Protein AF-A0A2E5B6R1-F1 (afdb_monomer)

Solvent-accessible surface area (backbone atoms only — not comparable to full-atom values): 5577 Å² total; per-residue (Å²): 112,70,73,60,53,53,54,47,26,53,50,31,15,50,51,23,23,49,58,30,39,71,54,28,51,60,42,19,52,53,31,20,52,51,19,58,75,70,47,60,89,86,59,97,64,87,71,59,84,70,69,55,48,50,59,53,51,53,54,51,48,48,54,53,47,51,50,53,23,50,57,34,54,73,42,79,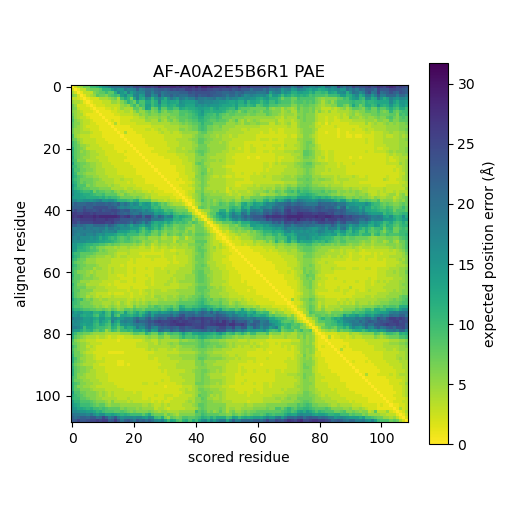89,71,61,27,56,29,22,20,50,14,26,52,54,20,40,53,53,24,50,53,47,27,53,50,33,32,53,51,13,39,71,70,115

Mean predicted aligned error: 7.04 Å

Structure (mmCIF, N/CA/C/O backbone):
data_AF-A0A2E5B6R1-F1
#
_entry.id   AF-A0A2E5B6R1-F1
#
loop_
_atom_site.group_PDB
_atom_site.id
_atom_site.type_symbol
_atom_site.label_atom_id
_atom_site.label_alt_id
_atom_site.label_comp_id
_atom_site.label_asym_id
_atom_site.label_entity_id
_atom_site.label_seq_id
_atom_site.pdbx_PDB_ins_code
_atom_site.Cartn_x
_atom_site.Cartn_y
_atom_site.Cartn_z
_atom_site.occupancy
_atom_site.B_iso_or_equiv
_atom_site.auth_seq_id
_atom_site.auth_comp_id
_atom_site.auth_asym_id
_atom_site.auth_atom_id
_atom_site.pdbx_PDB_model_num
ATOM 1 N N . MET A 1 1 ? -12.349 8.237 32.760 1.00 59.88 1 MET A N 1
ATOM 2 C CA . MET A 1 1 ? -12.607 7.210 31.724 1.00 59.88 1 MET A CA 1
ATOM 3 C C . MET A 1 1 ? -12.529 7.768 30.302 1.00 59.88 1 MET A C 1
ATOM 5 O O . MET A 1 1 ? -11.820 7.180 29.504 1.00 59.88 1 MET A O 1
ATOM 9 N N . ALA A 1 2 ? -13.136 8.920 29.978 1.00 62.72 2 ALA A N 1
ATOM 10 C CA . ALA A 1 2 ? -13.114 9.479 28.611 1.00 62.72 2 ALA A CA 1
ATOM 11 C C . ALA A 1 2 ? -11.704 9.666 27.993 1.00 62.72 2 ALA A C 1
ATOM 13 O O . ALA A 1 2 ? -11.462 9.224 26.875 1.00 62.72 2 ALA A O 1
ATOM 14 N N . LYS A 1 3 ? -10.733 10.207 28.747 1.00 66.38 3 LYS A N 1
ATOM 15 C CA . LYS A 1 3 ? -9.341 10.382 28.274 1.00 66.38 3 LYS A CA 1
ATOM 16 C C . LYS A 1 3 ? -8.598 9.075 27.952 1.00 66.38 3 LYS A C 1
ATOM 18 O O . LYS A 1 3 ? -7.686 9.090 27.131 1.00 66.38 3 LYS A O 1
ATOM 23 N N . SER A 1 4 ? -8.927 7.954 28.607 1.00 72.12 4 SER A N 1
ATOM 24 C CA . SER A 1 4 ? -8.266 6.673 28.302 1.00 72.12 4 SER A CA 1
ATOM 25 C C . SER A 1 4 ? -8.865 6.010 27.065 1.00 72.12 4 SER A C 1
ATOM 27 O O . SER A 1 4 ? -8.135 5.358 26.328 1.00 72.12 4 SER A O 1
ATOM 29 N N . LEU A 1 5 ? -10.162 6.222 26.824 1.00 72.06 5 LEU A N 1
ATOM 30 C CA . LEU A 1 5 ? -10.866 5.791 25.617 1.00 72.06 5 LEU A CA 1
ATOM 31 C C . LEU A 1 5 ? -10.313 6.480 24.362 1.00 72.06 5 LEU A C 1
ATOM 33 O O . LEU A 1 5 ? -9.980 5.817 23.387 1.00 72.06 5 LEU A O 1
ATOM 37 N N . GLU A 1 6 ? -10.158 7.802 24.413 1.00 77.19 6 GLU A N 1
ATOM 38 C CA . GLU A 1 6 ? -9.631 8.603 23.301 1.00 77.19 6 GLU A CA 1
ATOM 39 C C . GLU A 1 6 ? -8.194 8.194 22.939 1.00 77.19 6 GLU A C 1
ATOM 41 O O . GLU A 1 6 ? -7.860 7.984 21.774 1.00 77.19 6 GLU A O 1
ATOM 46 N N . LYS A 1 7 ? -7.345 7.978 23.952 1.00 81.25 7 LYS A N 1
ATOM 47 C CA . LYS A 1 7 ? -5.969 7.509 23.749 1.00 81.25 7 LYS A CA 1
ATOM 48 C C . LYS A 1 7 ? -5.914 6.105 23.128 1.00 81.25 7 LYS A C 1
ATOM 50 O O . LYS A 1 7 ? -4.990 5.818 22.367 1.00 81.25 7 LYS A O 1
ATOM 55 N N . LEU A 1 8 ? -6.876 5.238 23.454 1.00 81.94 8 LEU A N 1
ATOM 56 C CA . LEU A 1 8 ? -6.990 3.898 22.874 1.00 81.94 8 LEU A CA 1
ATOM 57 C C . LEU A 1 8 ? -7.430 3.962 21.405 1.00 81.94 8 LEU A C 1
ATOM 59 O O . LEU A 1 8 ? -6.833 3.285 20.574 1.00 81.94 8 LEU A O 1
ATOM 63 N N . ASP A 1 9 ? -8.400 4.817 21.078 1.00 82.00 9 ASP A N 1
ATOM 64 C CA . ASP A 1 9 ? -8.899 5.002 19.709 1.00 82.00 9 ASP A CA 1
ATOM 65 C C . ASP A 1 9 ? -7.813 5.562 18.776 1.00 82.00 9 ASP A C 1
ATOM 67 O O . ASP A 1 9 ? -7.587 5.029 17.690 1.00 82.00 9 ASP A O 1
ATOM 71 N N . ILE A 1 10 ? -7.041 6.551 19.247 1.00 84.56 10 ILE A N 1
ATOM 72 C CA . ILE A 1 10 ? -5.882 7.090 18.516 1.00 84.56 10 ILE A CA 1
ATOM 73 C C . ILE A 1 10 ? -4.830 6.001 18.287 1.00 84.56 10 ILE A C 1
ATOM 75 O O . ILE A 1 10 ? -4.332 5.845 17.172 1.00 84.56 10 ILE A O 1
ATOM 79 N N . LYS A 1 11 ? -4.490 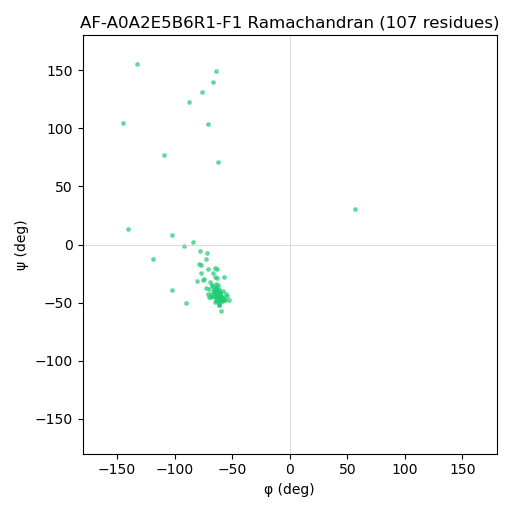5.222 19.324 1.00 87.62 11 LYS A N 1
ATOM 80 C CA . LYS A 1 11 ? -3.525 4.119 19.202 1.00 87.62 11 LYS A CA 1
ATOM 81 C C . LYS A 1 11 ? -4.000 3.074 18.188 1.00 87.62 11 LYS A C 1
ATOM 83 O O . LYS A 1 11 ? -3.210 2.615 17.368 1.00 87.62 11 LYS A O 1
ATOM 88 N N . ASN A 1 12 ? -5.283 2.730 18.220 1.00 87.06 12 ASN A N 1
ATOM 89 C CA . ASN A 1 12 ? -5.891 1.804 17.274 1.00 87.06 12 ASN A CA 1
ATOM 90 C C . ASN A 1 12 ? -5.862 2.362 15.845 1.00 87.06 12 ASN A C 1
ATOM 92 O O . ASN A 1 12 ? -5.515 1.630 14.922 1.00 87.06 12 ASN A O 1
ATOM 96 N N . GLY A 1 13 ? -6.123 3.657 15.659 1.00 88.44 13 GLY A N 1
ATOM 97 C CA . GLY A 1 13 ? -5.961 4.321 14.365 1.00 88.44 13 GLY A CA 1
ATOM 98 C C . GLY A 1 13 ? -4.539 4.241 13.827 1.00 88.44 13 GLY A C 1
ATOM 99 O O . GLY A 1 13 ? -4.342 3.842 12.680 1.00 88.44 13 GLY A O 1
ATOM 100 N N . TRP A 1 14 ? -3.535 4.502 14.664 1.00 91.44 14 TRP A N 1
ATOM 101 C CA . TRP A 1 14 ? -2.135 4.327 14.273 1.00 91.44 14 TRP A CA 1
ATOM 102 C C . TRP A 1 14 ? -1.790 2.882 13.915 1.00 91.44 14 TRP A C 1
ATOM 104 O O . TRP A 1 14 ? -1.060 2.665 12.954 1.00 91.44 14 TRP A O 1
ATOM 114 N N . ASN A 1 15 ? -2.336 1.892 14.626 1.00 91.62 15 ASN A N 1
ATOM 115 C CA . ASN A 1 15 ? -2.124 0.482 14.292 1.00 91.62 15 ASN A CA 1
ATOM 116 C C . ASN A 1 15 ? -2.723 0.121 12.923 1.00 91.62 15 ASN A C 1
ATOM 118 O O . ASN A 1 15 ? -2.075 -0.565 12.134 1.00 91.62 15 ASN A O 1
ATOM 122 N N . GLY A 1 16 ? -3.939 0.595 12.632 1.00 89.81 16 GLY A N 1
ATOM 123 C CA . GLY A 1 16 ? -4.586 0.393 11.334 1.00 89.81 16 GLY A CA 1
ATOM 124 C C . GLY A 1 16 ? -3.802 1.050 10.200 1.00 89.81 16 GLY A C 1
ATOM 125 O O . GLY A 1 16 ? -3.558 0.431 9.171 1.00 89.81 16 GLY A O 1
ATOM 126 N N . PHE A 1 17 ? -3.322 2.271 10.431 1.00 92.94 17 PHE A N 1
ATOM 127 C CA . PHE A 1 17 ? -2.485 3.010 9.487 1.00 92.94 17 PHE A CA 1
ATOM 128 C C . PHE A 1 17 ? -1.111 2.351 9.263 1.00 92.94 17 PHE A C 1
ATOM 130 O O . PHE A 1 17 ? -0.627 2.244 8.137 1.00 92.94 17 PHE A O 1
ATOM 137 N N . ALA A 1 18 ? -0.472 1.863 10.327 1.00 93.62 18 ALA A N 1
ATOM 138 C CA . ALA A 1 18 ? 0.806 1.167 10.225 1.00 93.62 18 ALA A CA 1
ATOM 139 C C . ALA A 1 18 ? 0.674 -0.130 9.413 1.00 93.62 18 ALA A C 1
ATOM 141 O O . ALA A 1 18 ? 1.519 -0.394 8.562 1.00 93.62 18 ALA A O 1
ATOM 142 N N . LEU A 1 19 ? -0.409 -0.892 9.614 1.00 93.88 19 LEU A N 1
ATOM 143 C CA . LEU A 1 19 ? -0.689 -2.111 8.849 1.00 93.88 19 LEU A CA 1
ATOM 144 C C . LEU A 1 19 ? -0.776 -1.850 7.341 1.00 93.88 19 LEU A C 1
ATOM 146 O O . LEU A 1 19 ? -0.296 -2.646 6.541 1.00 93.88 19 LEU A O 1
ATOM 150 N N . THR A 1 20 ? -1.387 -0.744 6.921 1.00 93.94 20 THR A N 1
ATOM 151 C CA . THR A 1 20 ? -1.455 -0.439 5.488 1.00 93.94 20 THR A CA 1
ATOM 152 C C . THR A 1 20 ? -0.090 -0.050 4.937 1.00 93.94 20 THR A C 1
ATOM 154 O O . THR A 1 20 ? 0.274 -0.456 3.834 1.00 93.94 20 THR A O 1
ATOM 157 N N . LEU A 1 21 ? 0.703 0.704 5.705 1.00 93.00 21 LEU A N 1
ATOM 158 C CA . LEU A 1 21 ? 2.034 1.124 5.272 1.00 93.00 21 LEU A CA 1
ATOM 159 C C . LEU A 1 21 ? 3.013 -0.045 5.149 1.00 93.00 21 LEU A C 1
ATOM 161 O O . LEU A 1 21 ? 3.825 -0.043 4.227 1.00 93.00 21 LEU A O 1
ATOM 165 N N . THR A 1 22 ? 2.921 -1.065 6.007 1.00 94.12 22 THR A N 1
ATOM 166 C CA . THR A 1 22 ? 3.771 -2.263 5.882 1.00 94.12 22 THR A CA 1
ATOM 167 C C . THR A 1 22 ? 3.528 -3.028 4.582 1.00 94.12 22 THR A C 1
ATOM 169 O O . THR A 1 22 ? 4.420 -3.744 4.137 1.00 94.12 22 THR A O 1
ATOM 172 N N . ILE A 1 23 ? 2.369 -2.846 3.943 1.00 93.44 23 ILE A N 1
ATOM 173 C CA . ILE A 1 23 ? 2.052 -3.417 2.629 1.00 93.44 23 ILE A CA 1
ATOM 174 C C . ILE A 1 23 ? 2.474 -2.461 1.506 1.00 93.44 23 ILE A C 1
ATOM 176 O O . ILE A 1 23 ? 3.180 -2.855 0.576 1.00 93.44 23 ILE A O 1
ATOM 180 N N . TYR A 1 24 ? 2.075 -1.190 1.590 1.00 93.75 24 TYR A N 1
ATOM 181 C CA . TYR A 1 24 ? 2.278 -0.242 0.494 1.00 93.75 24 TYR A CA 1
ATOM 182 C C . TYR A 1 24 ? 3.717 0.252 0.346 1.00 93.75 24 TYR A C 1
ATOM 184 O O . TYR A 1 24 ? 4.123 0.526 -0.780 1.00 93.75 24 TYR A O 1
ATOM 192 N N . ILE A 1 25 ? 4.508 0.353 1.419 1.00 92.56 25 ILE A N 1
ATOM 193 C CA . ILE A 1 25 ? 5.926 0.744 1.322 1.00 92.56 25 ILE A CA 1
ATOM 194 C C . ILE A 1 25 ? 6.720 -0.245 0.450 1.00 92.56 25 ILE A C 1
ATOM 196 O O . ILE A 1 25 ? 7.284 0.194 -0.555 1.00 92.56 25 ILE A O 1
ATOM 200 N N . PRO A 1 26 ? 6.758 -1.560 0.749 1.00 93.31 26 PRO A N 1
ATOM 201 C CA . PRO A 1 26 ? 7.508 -2.501 -0.079 1.00 93.31 26 PRO A CA 1
ATOM 202 C C . PRO A 1 26 ? 6.949 -2.592 -1.502 1.00 93.31 26 PRO A C 1
ATOM 204 O O . PRO A 1 26 ? 7.732 -2.610 -2.449 1.00 93.31 26 PRO A O 1
ATOM 207 N N . LEU A 1 27 ? 5.621 -2.562 -1.682 1.00 92.38 27 LEU A N 1
ATOM 208 C CA . LEU A 1 27 ? 5.020 -2.529 -3.021 1.00 92.38 27 LEU A CA 1
ATOM 209 C C . LEU A 1 27 ? 5.436 -1.288 -3.819 1.00 92.38 27 LEU A C 1
ATOM 211 O O . LEU A 1 27 ? 5.736 -1.407 -5.003 1.00 92.38 27 LEU A O 1
ATOM 215 N N . SER A 1 28 ? 5.495 -0.115 -3.183 1.00 91.44 28 SER A N 1
ATOM 216 C CA . SER A 1 28 ? 5.924 1.131 -3.834 1.00 91.44 28 SER A CA 1
ATOM 217 C C . SER A 1 28 ? 7.391 1.074 -4.254 1.00 91.44 28 SER A C 1
ATOM 219 O O . SER A 1 28 ? 7.718 1.513 -5.351 1.00 91.44 28 SER A O 1
ATOM 221 N N . ILE A 1 29 ? 8.265 0.493 -3.422 1.00 90.50 29 ILE A N 1
ATOM 222 C CA . ILE A 1 29 ? 9.688 0.302 -3.751 1.00 90.50 29 ILE A CA 1
ATOM 223 C C . ILE A 1 29 ? 9.841 -0.651 -4.939 1.00 90.50 29 ILE A C 1
ATOM 225 O O . ILE A 1 29 ? 10.558 -0.335 -5.886 1.00 90.50 29 ILE A O 1
ATOM 229 N N . ILE A 1 30 ? 9.153 -1.798 -4.909 1.00 89.88 30 ILE A N 1
ATOM 230 C CA . ILE A 1 30 ? 9.184 -2.772 -6.008 1.00 89.88 30 ILE A CA 1
ATOM 231 C C . ILE A 1 30 ? 8.665 -2.129 -7.293 1.00 89.88 30 ILE A C 1
ATOM 233 O O . ILE A 1 30 ? 9.286 -2.292 -8.340 1.00 89.88 30 ILE A O 1
ATOM 237 N N . SER A 1 31 ? 7.562 -1.379 -7.212 1.00 87.19 31 SER A N 1
ATOM 238 C CA . SER A 1 31 ? 7.003 -0.678 -8.365 1.00 87.19 31 SER A CA 1
ATOM 239 C C . SER A 1 31 ? 7.993 0.336 -8.919 1.00 87.19 31 SER A C 1
ATOM 241 O O . SER A 1 31 ? 8.348 0.249 -10.083 1.00 87.19 31 SER A O 1
ATOM 243 N N . PHE A 1 32 ? 8.540 1.219 -8.079 1.00 87.31 32 PHE A N 1
ATOM 244 C CA . PHE A 1 32 ? 9.547 2.194 -8.495 1.00 87.31 32 PHE A CA 1
ATOM 245 C C . PHE A 1 32 ? 10.731 1.543 -9.216 1.00 87.31 32 PHE A C 1
ATOM 247 O O . PHE A 1 32 ? 11.110 2.001 -10.288 1.00 87.31 32 PHE A O 1
ATOM 254 N N . LEU A 1 33 ? 11.295 0.467 -8.658 1.00 86.50 33 LEU A N 1
ATOM 255 C CA . LEU A 1 33 ? 12.418 -0.236 -9.280 1.00 86.50 33 LEU A CA 1
ATOM 256 C C . LEU A 1 33 ? 12.017 -0.863 -10.616 1.00 86.50 33 LEU A C 1
ATOM 258 O O . LEU A 1 33 ? 12.737 -0.713 -11.600 1.00 86.50 33 LEU A O 1
ATOM 262 N N . ASN A 1 34 ? 10.856 -1.517 -10.663 1.00 85.69 34 ASN A N 1
ATOM 263 C CA . ASN A 1 34 ? 10.339 -2.129 -11.878 1.00 85.69 34 ASN A CA 1
ATOM 264 C C . ASN A 1 34 ? 10.103 -1.088 -12.984 1.00 85.69 34 ASN A C 1
ATOM 266 O O . ASN A 1 34 ? 10.462 -1.332 -14.132 1.00 85.69 34 ASN A O 1
ATOM 270 N N . GLU A 1 35 ? 9.572 0.081 -12.626 1.00 83.75 35 GLU A N 1
ATOM 271 C CA . GLU A 1 35 ? 9.357 1.192 -13.550 1.00 83.75 35 GLU A CA 1
ATOM 272 C C . GLU A 1 35 ? 10.657 1.885 -13.959 1.00 83.75 35 GLU A C 1
ATOM 274 O O . GLU A 1 35 ? 10.820 2.224 -15.119 1.00 83.75 35 GLU A O 1
ATOM 279 N N . SER A 1 36 ? 11.625 2.028 -13.055 1.00 80.75 36 SER A N 1
ATOM 280 C CA . SER A 1 36 ? 12.914 2.654 -13.382 1.00 80.75 36 SER A CA 1
ATOM 281 C C . SER A 1 36 ? 13.816 1.802 -14.281 1.00 80.75 36 SER A C 1
ATOM 283 O O . SER A 1 36 ? 14.753 2.328 -14.871 1.00 80.75 36 SER A O 1
ATOM 285 N N . VAL A 1 37 ? 13.588 0.485 -14.330 1.00 79.06 37 VAL A N 1
ATOM 286 C CA . VAL A 1 37 ? 14.400 -0.458 -15.118 1.00 79.06 37 VAL A CA 1
ATOM 287 C C . VAL A 1 37 ? 13.696 -0.859 -16.411 1.00 79.06 37 VAL A C 1
ATOM 289 O O . VAL A 1 37 ? 14.357 -1.013 -17.432 1.00 79.06 37 VAL A O 1
ATOM 292 N N . ASN A 1 38 ? 12.377 -1.066 -16.360 1.00 75.25 38 ASN A N 1
ATOM 293 C CA . ASN A 1 38 ? 11.598 -1.605 -17.478 1.00 75.25 38 ASN A CA 1
ATOM 294 C C . ASN A 1 38 ? 10.512 -0.646 -17.982 1.00 75.25 38 ASN A C 1
ATOM 296 O O . ASN A 1 38 ? 9.884 -0.944 -18.995 1.00 75.25 38 ASN A O 1
ATOM 300 N N . GLY A 1 39 ? 10.207 0.422 -17.240 1.00 66.56 39 GLY A N 1
ATOM 301 C CA . GLY A 1 39 ? 9.155 1.370 -17.587 1.00 66.56 39 GLY A CA 1
ATOM 302 C C . GLY A 1 39 ? 9.523 2.124 -18.852 1.00 66.56 39 GLY A C 1
ATOM 303 O O . GLY A 1 39 ? 10.680 2.448 -19.040 1.00 66.56 39 GLY A O 1
ATOM 304 N N . CYS A 1 40 ? 8.544 2.343 -19.722 1.00 70.38 40 CYS A N 1
ATOM 305 C CA . CYS A 1 40 ? 8.754 2.926 -21.037 1.00 70.38 40 CYS A CA 1
ATOM 306 C C . CYS A 1 40 ? 7.541 3.797 -21.377 1.00 70.38 40 CYS A C 1
ATOM 308 O O . CYS A 1 40 ? 6.446 3.294 -21.645 1.00 70.38 40 CYS A O 1
ATOM 310 N N . PHE A 1 41 ? 7.706 5.121 -21.293 1.00 62.16 41 PHE A N 1
ATOM 311 C CA . PHE A 1 41 ? 6.575 6.065 -21.312 1.00 62.16 41 PHE A CA 1
ATOM 312 C C . PHE A 1 41 ? 5.981 6.300 -22.717 1.00 62.16 41 PHE A C 1
ATOM 314 O O . PHE A 1 41 ? 4.822 6.691 -22.837 1.00 62.16 41 PHE A O 1
ATOM 321 N N . MET A 1 42 ? 6.762 6.087 -23.787 1.00 56.69 42 MET A N 1
ATOM 322 C CA . MET A 1 42 ? 6.439 6.568 -25.148 1.00 56.69 42 MET A CA 1
ATOM 323 C C . MET A 1 42 ? 6.772 5.594 -26.296 1.00 56.69 42 MET A C 1
ATOM 325 O O . MET A 1 42 ? 6.774 6.002 -27.458 1.00 56.69 42 MET A O 1
ATOM 329 N N . ARG A 1 43 ? 7.064 4.315 -26.029 1.00 54.12 43 ARG A N 1
ATOM 330 C CA . ARG A 1 43 ? 7.354 3.324 -27.085 1.00 54.12 43 ARG A CA 1
ATOM 331 C C . ARG A 1 43 ? 6.586 2.025 -26.872 1.00 54.12 43 ARG A C 1
ATOM 333 O O . ARG A 1 43 ? 6.229 1.704 -25.742 1.00 54.12 43 ARG A O 1
ATOM 340 N N . ASP A 1 44 ? 6.369 1.294 -27.968 1.00 58.91 44 ASP A N 1
ATOM 341 C CA . ASP A 1 44 ? 5.865 -0.086 -28.004 1.00 58.91 44 ASP A CA 1
ATOM 342 C C . ASP A 1 44 ? 6.849 -1.025 -27.287 1.00 58.91 44 ASP A C 1
ATOM 344 O O . ASP A 1 44 ? 7.607 -1.776 -27.898 1.00 58.91 44 ASP A O 1
ATOM 348 N N . CYS A 1 45 ? 6.911 -0.909 -25.966 1.00 66.75 45 CYS A N 1
ATOM 349 C CA . CYS A 1 45 ? 7.762 -1.719 -25.123 1.00 66.75 45 CYS A CA 1
ATOM 350 C C . CYS A 1 45 ? 7.011 -2.994 -24.744 1.00 66.75 45 CYS A C 1
ATOM 352 O O . CYS A 1 45 ? 5.921 -2.957 -24.166 1.00 66.75 45 CYS A O 1
ATOM 354 N N . GLU A 1 46 ? 7.605 -4.138 -25.077 1.00 70.50 46 GLU A N 1
ATOM 355 C CA . GLU A 1 46 ? 7.138 -5.430 -24.595 1.00 70.50 46 GLU A CA 1
ATOM 356 C C . GLU A 1 46 ? 7.449 -5.541 -23.104 1.00 70.50 46 GLU A C 1
ATOM 358 O O . GLU A 1 46 ? 8.586 -5.762 -22.686 1.00 70.50 46 GLU A O 1
ATOM 363 N N . TYR A 1 47 ? 6.416 -5.373 -22.283 1.00 72.12 47 TYR A N 1
ATOM 364 C CA . TYR A 1 47 ? 6.536 -5.585 -20.853 1.00 72.12 47 TYR A CA 1
ATOM 365 C C . TYR A 1 47 ? 6.555 -7.086 -20.540 1.00 72.12 47 TYR A C 1
ATOM 367 O O . TYR A 1 47 ? 5.663 -7.819 -20.981 1.00 72.12 47 TYR A O 1
ATOM 375 N N . PRO A 1 48 ? 7.510 -7.567 -19.730 1.00 74.88 48 PRO A N 1
ATOM 376 C CA . PRO A 1 48 ? 7.481 -8.943 -19.265 1.00 74.88 48 PRO A CA 1
ATOM 377 C C . PRO A 1 48 ? 6.241 -9.185 -18.393 1.00 74.88 48 PRO A C 1
ATOM 379 O O . PRO A 1 48 ? 5.776 -8.297 -17.683 1.00 74.88 48 PRO A O 1
ATOM 382 N N . SER A 1 49 ? 5.699 -10.402 -18.397 1.00 76.06 49 SER A N 1
ATOM 383 C CA . SER A 1 49 ? 4.418 -1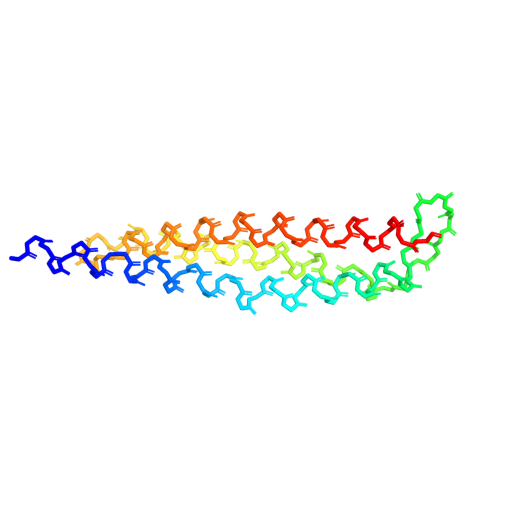0.719 -17.737 1.00 76.06 49 SER A CA 1
ATOM 384 C C . SER A 1 49 ? 4.375 -10.400 -16.232 1.00 76.06 49 SER A C 1
ATOM 386 O O . SER A 1 49 ? 3.314 -10.076 -15.697 1.00 76.06 49 SER A O 1
ATOM 388 N N . TYR A 1 50 ? 5.522 -10.427 -15.543 1.00 76.75 50 TYR A N 1
ATOM 389 C CA . TYR A 1 50 ? 5.636 -10.067 -14.123 1.00 76.75 50 TYR A CA 1
ATOM 390 C C . TYR A 1 50 ? 5.508 -8.560 -13.852 1.00 76.75 50 TYR A C 1
ATOM 392 O O . TYR A 1 50 ? 5.336 -8.155 -12.704 1.00 76.75 50 TYR A O 1
ATOM 400 N N . TYR A 1 51 ? 5.573 -7.720 -14.882 1.00 76.69 51 TYR A N 1
ATOM 401 C CA . TYR A 1 51 ? 5.555 -6.266 -14.755 1.00 76.69 51 TYR A CA 1
ATOM 402 C C . TYR A 1 51 ? 4.223 -5.732 -14.194 1.00 76.69 51 TYR A C 1
ATOM 404 O O . TYR A 1 51 ? 4.191 -4.722 -13.494 1.00 76.69 51 TYR A O 1
ATOM 412 N N . LEU A 1 52 ? 3.118 -6.449 -14.425 1.00 82.12 52 LEU A N 1
ATOM 413 C CA . LEU A 1 52 ? 1.802 -6.120 -13.864 1.00 82.12 52 LEU A CA 1
ATOM 414 C C . LEU A 1 52 ? 1.660 -6.508 -12.384 1.00 82.12 52 LEU A C 1
ATOM 416 O O . LEU A 1 52 ? 0.755 -6.015 -11.707 1.00 82.12 52 LEU A O 1
ATOM 420 N N . LEU A 1 53 ? 2.535 -7.378 -11.869 1.00 87.06 53 LEU A N 1
ATOM 421 C CA . LEU A 1 53 ? 2.385 -7.996 -10.552 1.00 87.06 53 LEU A CA 1
ATOM 422 C C . LEU A 1 53 ? 2.276 -6.969 -9.408 1.00 87.06 53 LEU A C 1
ATOM 424 O O . LEU A 1 53 ? 1.334 -7.086 -8.623 1.00 87.06 53 LEU A O 1
ATOM 428 N N . PRO A 1 54 ? 3.129 -5.925 -9.313 1.00 86.88 54 PRO A N 1
ATOM 429 C CA . PRO A 1 54 ? 3.026 -4.943 -8.232 1.00 86.88 54 PRO A CA 1
ATOM 430 C C . PRO A 1 54 ? 1.700 -4.172 -8.264 1.00 86.88 54 PRO A C 1
ATOM 432 O O . PRO A 1 54 ? 1.130 -3.883 -7.214 1.00 86.88 54 PRO A O 1
ATOM 435 N N . ARG A 1 55 ? 1.169 -3.896 -9.464 1.00 88.31 55 ARG A N 1
ATOM 436 C CA . ARG A 1 55 ? -0.107 -3.185 -9.653 1.00 88.31 55 ARG A CA 1
ATOM 437 C C . ARG A 1 55 ? -1.291 -4.045 -9.226 1.00 88.31 55 ARG A C 1
ATOM 439 O O . ARG A 1 55 ? -2.160 -3.568 -8.500 1.00 88.31 55 ARG A O 1
ATOM 446 N N . VAL A 1 56 ? -1.306 -5.321 -9.623 1.00 90.31 56 VAL A N 1
ATOM 447 C CA . VAL A 1 56 ? -2.354 -6.264 -9.201 1.00 90.31 56 VAL A CA 1
ATOM 448 C C . VAL A 1 56 ? -2.330 -6.445 -7.683 1.00 90.31 56 VAL A C 1
ATOM 450 O O . VAL A 1 56 ? -3.379 -6.382 -7.046 1.00 90.31 56 VAL A O 1
ATOM 453 N N . LEU A 1 57 ? -1.145 -6.596 -7.082 1.00 92.12 57 LEU A N 1
ATOM 454 C CA . LEU A 1 57 ? -1.006 -6.718 -5.629 1.00 92.12 57 LEU A CA 1
ATOM 455 C C . LEU A 1 57 ? -1.444 -5.448 -4.885 1.00 92.12 57 LEU A C 1
ATOM 457 O O . LEU A 1 57 ? -2.094 -5.554 -3.845 1.00 92.12 57 LEU A O 1
ATOM 461 N N . ALA A 1 58 ? -1.156 -4.255 -5.413 1.00 90.50 58 ALA A N 1
ATOM 462 C CA . ALA A 1 58 ? -1.641 -2.995 -4.849 1.00 90.50 58 ALA A CA 1
ATOM 463 C C . ALA A 1 58 ? -3.180 -2.911 -4.859 1.00 90.50 58 ALA A C 1
ATOM 465 O O . ALA A 1 58 ? -3.786 -2.549 -3.854 1.00 90.50 58 ALA A O 1
ATOM 466 N N . VAL A 1 59 ? -3.834 -3.313 -5.954 1.00 92.69 59 VAL A N 1
ATOM 467 C CA . VAL A 1 59 ? -5.306 -3.321 -6.032 1.00 92.69 59 VAL A CA 1
ATOM 468 C C . VAL A 1 59 ? -5.912 -4.384 -5.112 1.00 92.69 59 VAL A C 1
ATOM 470 O O . VAL A 1 59 ? -6.850 -4.093 -4.370 1.00 92.69 59 VAL A O 1
ATOM 473 N N . LEU A 1 60 ? -5.371 -5.606 -5.111 1.00 93.19 60 LEU A N 1
ATOM 474 C CA . LEU A 1 60 ? -5.857 -6.681 -4.242 1.00 93.19 60 LEU A CA 1
ATOM 475 C C . LEU A 1 60 ? -5.694 -6.329 -2.761 1.00 93.19 60 LEU A C 1
ATOM 477 O O . LEU A 1 60 ? -6.621 -6.530 -1.979 1.00 93.19 60 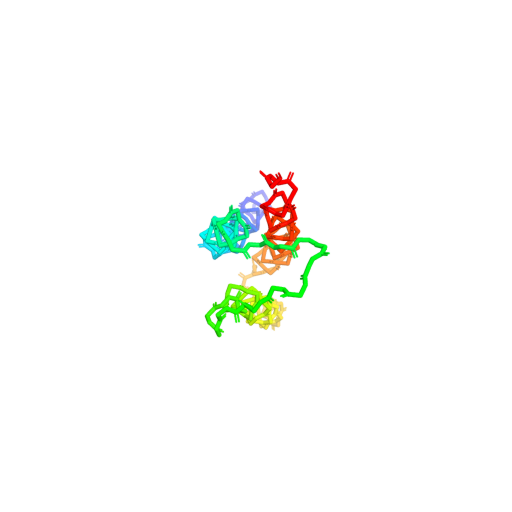LEU A O 1
ATOM 481 N N . SER A 1 61 ? -4.550 -5.760 -2.375 1.00 91.81 61 SER A N 1
ATOM 482 C CA . SER A 1 61 ? -4.338 -5.298 -1.001 1.00 91.81 61 SER A CA 1
ATOM 483 C C . SER A 1 61 ? -5.289 -4.166 -0.620 1.00 91.81 61 SER A C 1
ATOM 485 O O . SER A 1 61 ? -5.829 -4.208 0.482 1.00 91.81 61 SER A O 1
ATOM 487 N N . ALA A 1 62 ? -5.582 -3.217 -1.518 1.00 91.31 62 ALA A N 1
ATOM 488 C CA . ALA A 1 62 ? -6.604 -2.196 -1.280 1.00 91.31 62 ALA A CA 1
ATOM 489 C C . ALA A 1 62 ? -7.972 -2.820 -0.970 1.00 91.31 62 ALA A C 1
ATOM 491 O O . ALA A 1 62 ? -8.604 -2.455 0.019 1.00 91.31 62 ALA A O 1
ATOM 492 N N . LEU A 1 63 ? -8.411 -3.791 -1.778 1.00 93.62 63 LEU A N 1
ATOM 493 C CA . LEU A 1 63 ? -9.687 -4.482 -1.574 1.00 93.62 63 LEU A CA 1
ATOM 494 C C . LEU A 1 63 ? -9.720 -5.229 -0.238 1.00 93.6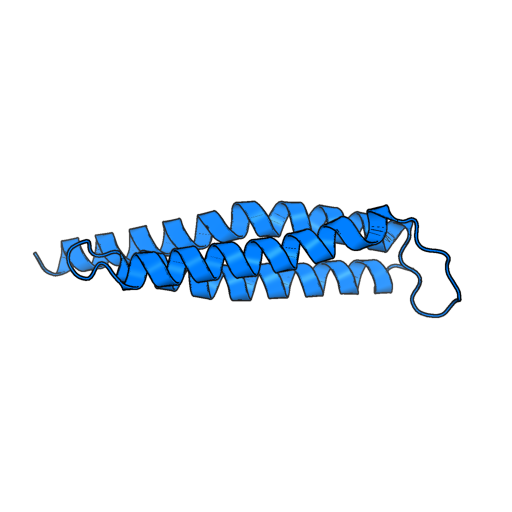2 63 LEU A C 1
ATOM 496 O O . LEU A 1 63 ? -10.676 -5.080 0.520 1.00 93.62 63 LEU A O 1
ATOM 500 N N . ILE A 1 64 ? -8.663 -5.982 0.083 1.00 93.38 64 ILE A N 1
ATOM 501 C CA . ILE A 1 64 ? -8.560 -6.719 1.349 1.00 93.38 64 ILE A CA 1
ATOM 502 C C . ILE A 1 64 ? -8.604 -5.753 2.538 1.00 93.38 64 ILE A C 1
ATOM 504 O O . ILE A 1 64 ? -9.360 -5.975 3.480 1.00 93.38 64 ILE A O 1
ATOM 508 N N . LEU A 1 65 ? -7.847 -4.656 2.491 1.00 91.25 65 LEU A N 1
ATOM 509 C CA . LEU A 1 65 ? -7.823 -3.655 3.557 1.00 91.25 65 LEU A CA 1
ATOM 510 C C . LEU A 1 65 ? -9.181 -2.964 3.728 1.00 91.25 65 LEU A C 1
ATOM 512 O O . LEU A 1 65 ? -9.612 -2.740 4.856 1.00 91.25 65 LEU A O 1
ATOM 516 N N . LEU A 1 66 ? -9.898 -2.685 2.636 1.00 91.25 66 LEU A N 1
ATOM 517 C CA . LEU A 1 66 ? -11.256 -2.142 2.703 1.00 91.25 66 LEU A CA 1
ATOM 518 C C . LEU A 1 66 ? -12.249 -3.133 3.324 1.00 91.25 66 LEU A C 1
ATOM 520 O O . LEU A 1 66 ? -13.089 -2.713 4.119 1.00 91.25 66 LEU A O 1
ATOM 524 N N . ILE A 1 67 ? -12.128 -4.431 3.022 1.00 91.38 67 ILE A N 1
ATOM 525 C CA . ILE A 1 67 ? -12.931 -5.481 3.668 1.00 91.38 67 ILE A CA 1
ATOM 526 C C . ILE A 1 67 ? -12.634 -5.517 5.172 1.00 91.38 67 ILE A C 1
ATOM 528 O O . ILE A 1 67 ? -13.565 -5.468 5.973 1.00 91.38 67 ILE A O 1
ATOM 532 N N . VAL A 1 68 ? -11.355 -5.512 5.568 1.00 88.69 68 VAL A N 1
ATOM 533 C CA . VAL A 1 68 ? -10.950 -5.487 6.987 1.00 88.69 68 VAL A CA 1
ATOM 534 C C . VAL A 1 68 ? -11.477 -4.232 7.691 1.00 88.69 68 VAL A C 1
ATOM 536 O O . VAL A 1 68 ? -12.013 -4.322 8.794 1.00 88.69 68 VAL A O 1
ATOM 539 N N . ALA A 1 69 ? -11.399 -3.062 7.051 1.00 88.12 69 ALA A N 1
ATOM 540 C CA . ALA A 1 69 ? -11.952 -1.825 7.598 1.00 88.12 69 ALA A CA 1
ATOM 541 C C . ALA A 1 69 ? -13.484 -1.880 7.749 1.00 88.12 69 ALA A C 1
ATOM 543 O O . ALA A 1 69 ? -14.027 -1.338 8.715 1.00 88.12 69 ALA A O 1
ATOM 544 N N . GLY A 1 70 ? -14.181 -2.526 6.808 1.00 85.88 70 GLY A N 1
ATOM 545 C CA . GLY A 1 70 ? -15.626 -2.755 6.862 1.00 85.88 70 GLY A CA 1
ATOM 546 C C . GLY A 1 70 ? -16.027 -3.666 8.022 1.00 85.88 70 GLY A C 1
ATOM 547 O O . GLY A 1 70 ? -16.880 -3.292 8.827 1.00 85.88 70 GLY A O 1
ATOM 548 N N . GLU A 1 71 ? -15.352 -4.806 8.161 1.00 85.81 71 GLU A N 1
ATOM 549 C CA . GLU A 1 71 ? -15.552 -5.765 9.255 1.00 85.81 71 GLU A CA 1
ATOM 550 C C . GLU A 1 71 ? -15.298 -5.130 10.632 1.00 85.81 71 GLU A C 1
ATOM 552 O O . GLU A 1 71 ? -16.121 -5.252 11.541 1.00 85.81 71 GLU A O 1
ATOM 557 N N . SER A 1 72 ? -14.209 -4.368 10.779 1.00 80.88 72 SER A N 1
ATOM 558 C CA . SER A 1 72 ? -13.890 -3.657 12.027 1.00 80.88 72 SER A CA 1
ATOM 559 C C . SER A 1 72 ? -14.878 -2.534 12.363 1.00 80.88 72 SER A C 1
ATOM 561 O O . SER A 1 72 ? -15.054 -2.189 13.530 1.00 80.88 72 SER A O 1
ATOM 563 N N . ARG A 1 73 ? -15.581 -1.971 11.371 1.00 76.75 73 ARG A N 1
ATOM 564 C CA . ARG A 1 73 ? -16.688 -1.026 11.607 1.00 76.75 73 ARG A CA 1
ATOM 565 C C . ARG A 1 73 ? -17.962 -1.707 12.107 1.00 76.75 73 ARG A C 1
ATOM 567 O O . ARG A 1 73 ? -18.724 -1.071 12.831 1.00 76.75 73 ARG A O 1
ATOM 574 N N . GLY A 1 74 ? -18.189 -2.965 11.729 1.00 68.75 74 GLY A N 1
ATOM 575 C CA . GLY A 1 74 ? -19.369 -3.750 12.107 1.00 68.75 74 GLY A CA 1
ATOM 576 C C . GLY A 1 74 ? -19.397 -4.198 13.572 1.00 68.75 74 GLY A C 1
ATOM 577 O O . GLY A 1 74 ? -20.417 -4.713 14.023 1.00 68.75 74 GLY A O 1
ATOM 578 N N . LYS A 1 75 ? -18.310 -3.983 14.328 1.00 67.81 75 LYS A N 1
ATOM 579 C CA . LYS A 1 75 ? -18.166 -4.363 15.743 1.00 67.81 75 LYS A CA 1
ATOM 580 C C . LYS A 1 75 ? -18.166 -3.120 16.651 1.00 67.81 75 LYS A C 1
ATOM 582 O O . LYS A 1 75 ? -17.112 -2.683 17.111 1.00 67.81 75 LYS A O 1
ATOM 587 N N . PRO A 1 76 ? -19.337 -2.509 16.921 1.00 55.69 76 PRO A N 1
ATOM 588 C CA . PRO A 1 76 ? -19.432 -1.256 17.675 1.00 55.69 76 PRO A CA 1
ATOM 589 C C . PRO A 1 76 ? -18.984 -1.369 19.143 1.00 55.69 76 PRO A C 1
ATOM 591 O O . PRO A 1 76 ? -18.633 -0.355 19.741 1.00 55.69 76 PRO A O 1
ATOM 594 N N . GLU A 1 77 ? -18.949 -2.573 19.723 1.00 56.72 77 GLU A N 1
ATOM 595 C CA . GLU A 1 77 ? -18.588 -2.782 21.134 1.00 56.72 77 GLU A CA 1
ATOM 596 C C . GLU A 1 77 ? -17.070 -2.732 21.414 1.00 56.72 77 GLU A C 1
ATOM 598 O O . GLU A 1 77 ? -16.665 -2.522 22.558 1.00 56.72 77 GLU A O 1
ATOM 603 N N . THR A 1 78 ? -16.199 -2.857 20.402 1.00 61.62 78 THR A N 1
ATOM 604 C CA . THR A 1 78 ? -14.750 -3.080 20.612 1.00 61.62 78 THR A CA 1
ATOM 605 C C . THR A 1 78 ? -13.843 -1.859 20.426 1.00 61.62 78 THR A C 1
ATOM 607 O O . THR A 1 78 ? -12.626 -1.999 20.499 1.00 61.62 78 THR A O 1
ATOM 610 N N . HIS A 1 79 ? -14.375 -0.641 20.250 1.00 61.84 79 HIS A N 1
ATOM 611 C CA . HIS A 1 79 ? -13.548 0.562 19.994 1.00 61.84 79 HIS A CA 1
ATOM 612 C C . HIS A 1 79 ? -12.629 0.414 18.759 1.00 61.84 79 HIS A C 1
ATOM 614 O O . HIS A 1 79 ? -11.541 0.990 18.679 1.00 61.84 79 HIS A O 1
ATOM 620 N N . GLU A 1 80 ? -13.075 -0.359 17.767 1.00 70.50 80 GLU A N 1
ATOM 621 C CA . GLU A 1 80 ? -12.368 -0.591 16.500 1.00 70.50 80 GLU A CA 1
ATOM 622 C C . GLU A 1 80 ? -12.624 0.502 15.453 1.00 70.50 80 GLU A C 1
ATOM 624 O O . GLU A 1 80 ? -12.085 0.465 14.346 1.00 70.50 80 GLU A O 1
ATOM 629 N N . ARG A 1 81 ? -13.401 1.533 15.808 1.00 79.50 81 ARG A N 1
ATOM 630 C CA . ARG A 1 81 ? -13.679 2.667 14.925 1.00 79.50 81 ARG A CA 1
ATOM 631 C C . ARG A 1 81 ? -12.388 3.377 14.513 1.00 79.50 81 ARG A C 1
ATOM 633 O O . ARG A 1 81 ? -12.201 3.599 13.317 1.00 79.50 81 ARG A O 1
ATOM 640 N N . GLY A 1 82 ? -11.499 3.687 15.458 1.00 83.12 82 GLY A N 1
ATOM 641 C CA . GLY A 1 82 ? -10.186 4.260 15.171 1.00 83.12 82 GLY A CA 1
ATOM 642 C C . GLY A 1 82 ? -9.368 3.367 14.247 1.00 83.12 82 GLY A C 1
ATOM 643 O O . GLY A 1 82 ? -8.850 3.855 13.248 1.00 83.12 82 GLY A O 1
ATOM 644 N N . TYR A 1 83 ? -9.342 2.053 14.497 1.00 87.88 83 TYR A N 1
ATOM 645 C CA . TYR A 1 83 ? -8.628 1.079 13.662 1.00 87.88 83 TYR A CA 1
ATOM 646 C C . TYR A 1 83 ? -9.113 1.082 12.206 1.00 87.88 83 TYR A C 1
ATOM 648 O O . TYR A 1 83 ? -8.302 1.222 11.291 1.00 87.88 83 TYR A O 1
ATOM 656 N N . ALA A 1 84 ? -10.429 1.036 11.982 1.00 87.81 84 ALA A N 1
ATOM 657 C CA . ALA A 1 84 ? -11.014 1.091 10.644 1.00 87.81 84 ALA A CA 1
ATOM 658 C C . ALA A 1 84 ? -10.711 2.414 9.914 1.00 87.81 84 ALA A C 1
ATOM 660 O O . ALA A 1 84 ? -10.409 2.412 8.721 1.00 87.81 84 ALA A O 1
ATOM 661 N N . TRP A 1 85 ? -10.750 3.550 10.621 1.00 89.38 85 TRP A N 1
ATOM 662 C CA . TRP A 1 85 ? -10.351 4.848 10.059 1.00 89.38 85 TRP A CA 1
ATOM 663 C C . TRP A 1 85 ? -8.849 4.923 9.758 1.00 89.38 85 TRP A C 1
ATOM 665 O O . TRP A 1 85 ? -8.450 5.507 8.747 1.00 89.38 85 TRP A O 1
ATOM 675 N N . GLY A 1 86 ? -8.025 4.292 10.594 1.00 90.75 86 GLY A N 1
ATOM 676 C CA . GLY A 1 86 ? -6.595 4.111 10.371 1.00 90.75 86 GLY A CA 1
ATOM 677 C C . GLY A 1 86 ? -6.313 3.331 9.092 1.00 90.75 86 GLY A C 1
ATOM 678 O O . GLY A 1 86 ? -5.556 3.798 8.247 1.00 90.75 86 GLY A O 1
ATOM 679 N N . ILE A 1 87 ? -6.993 2.196 8.901 1.00 92.88 87 ILE A N 1
ATOM 680 C CA . ILE A 1 87 ? -6.885 1.405 7.670 1.00 92.88 87 ILE A CA 1
ATOM 681 C C . ILE A 1 87 ? -7.360 2.208 6.459 1.00 92.88 87 ILE A C 1
ATOM 683 O O . ILE A 1 87 ? -6.693 2.212 5.428 1.00 92.88 87 ILE A O 1
ATOM 687 N N . LEU A 1 88 ? -8.491 2.910 6.554 1.00 93.12 88 LEU A N 1
ATOM 688 C CA . LEU A 1 88 ? -9.021 3.675 5.424 1.00 93.12 88 LEU A CA 1
ATOM 689 C C . LEU A 1 88 ? -8.048 4.778 4.983 1.00 93.12 88 LEU A C 1
ATOM 691 O O . LEU A 1 88 ? -7.676 4.850 3.812 1.00 93.12 88 LEU A O 1
ATOM 695 N N . SER A 1 89 ? -7.608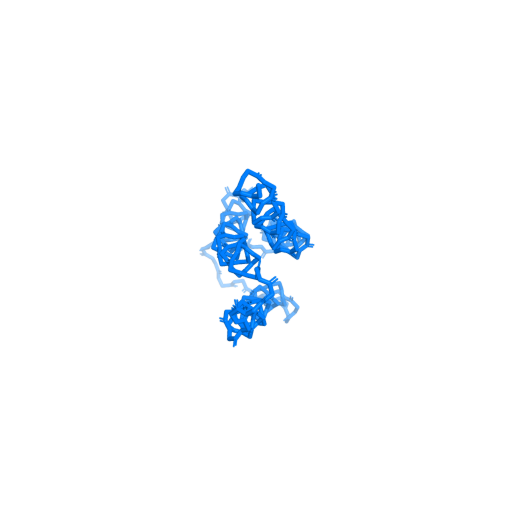 5.615 5.926 1.00 93.31 89 SER A N 1
ATOM 696 C CA . SER A 1 89 ? -6.663 6.705 5.649 1.00 93.31 89 SER A CA 1
ATOM 697 C C . SER A 1 89 ? -5.310 6.184 5.167 1.00 93.31 89 SER A C 1
ATOM 699 O O . SER A 1 89 ? -4.751 6.706 4.203 1.00 93.31 89 SER A O 1
ATOM 701 N N . GLY A 1 90 ? -4.817 5.109 5.778 1.00 93.19 90 GLY A N 1
ATOM 702 C CA . GLY A 1 90 ? -3.565 4.477 5.403 1.00 93.19 90 GLY A CA 1
ATOM 703 C C . GLY A 1 90 ? -3.609 3.773 4.047 1.00 93.19 90 GLY A C 1
ATOM 704 O O . GLY A 1 90 ? -2.629 3.819 3.309 1.00 93.19 90 GLY A O 1
ATOM 705 N N . THR A 1 91 ? -4.758 3.217 3.655 1.00 94.06 91 THR A N 1
ATOM 706 C CA . THR A 1 91 ? -4.965 2.651 2.312 1.00 94.06 91 THR A CA 1
ATOM 707 C C . THR A 1 91 ? -4.942 3.750 1.256 1.00 94.06 91 THR A C 1
ATOM 709 O O . THR A 1 91 ? -4.274 3.592 0.241 1.00 94.06 91 THR A O 1
ATOM 712 N N . ILE A 1 92 ? -5.609 4.885 1.501 1.00 94.38 92 ILE A N 1
ATOM 713 C CA . ILE A 1 92 ? -5.607 6.032 0.577 1.00 94.38 92 ILE A CA 1
ATOM 714 C C . ILE A 1 92 ? -4.185 6.577 0.404 1.00 94.38 92 ILE A C 1
ATOM 716 O O . ILE A 1 92 ? -3.715 6.727 -0.722 1.00 94.38 92 ILE A O 1
ATOM 720 N N . ILE A 1 93 ?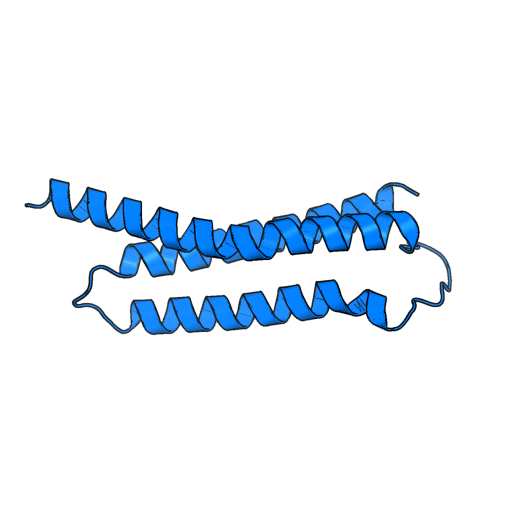 -3.490 6.844 1.514 1.00 94.75 93 ILE A N 1
ATOM 721 C CA . ILE A 1 93 ? -2.127 7.389 1.493 1.00 94.75 93 ILE A CA 1
ATOM 722 C C . ILE A 1 93 ? -1.150 6.384 0.875 1.00 94.75 93 ILE A C 1
ATOM 724 O O . ILE A 1 93 ? -0.347 6.757 0.022 1.00 94.75 93 ILE A O 1
ATOM 728 N N . GLY A 1 94 ? -1.235 5.110 1.259 1.00 93.00 94 GLY A N 1
ATOM 729 C CA . GLY A 1 94 ? -0.384 4.048 0.735 1.00 93.00 94 GLY A CA 1
ATOM 730 C C . GLY A 1 94 ? -0.579 3.819 -0.764 1.00 93.00 94 GLY A C 1
ATOM 731 O O . GLY A 1 94 ? 0.400 3.712 -1.499 1.00 93.00 94 GLY A O 1
ATOM 732 N N . PHE A 1 95 ? -1.825 3.826 -1.240 1.00 92.38 95 PHE A N 1
ATOM 733 C CA . PHE A 1 95 ? -2.125 3.694 -2.663 1.00 92.38 95 PHE A CA 1
ATOM 734 C C . PHE A 1 95 ? -1.666 4.921 -3.462 1.00 92.38 95 PHE A C 1
ATOM 736 O O . PHE A 1 95 ? -1.050 4.775 -4.516 1.00 92.38 95 PHE A O 1
ATOM 743 N N . ALA A 1 96 ? -1.892 6.134 -2.947 1.00 93.88 96 ALA A N 1
ATOM 744 C CA . ALA A 1 96 ? -1.391 7.358 -3.572 1.00 93.88 96 ALA A CA 1
ATOM 745 C C . ALA A 1 96 ? 0.145 7.361 -3.662 1.00 93.88 96 ALA A C 1
ATOM 747 O O . ALA A 1 96 ? 0.702 7.708 -4.703 1.00 93.88 96 ALA A O 1
ATOM 74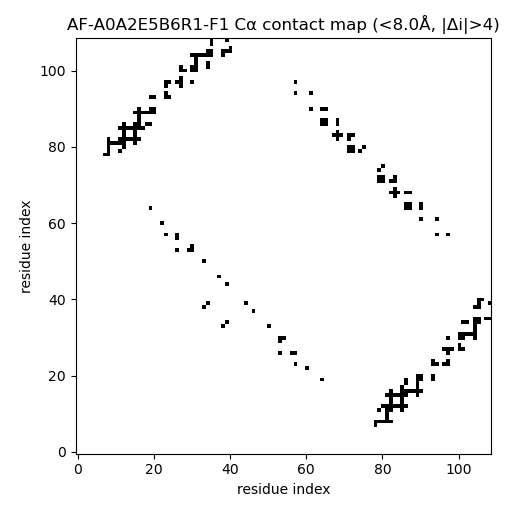8 N N . MET A 1 97 ? 0.825 6.912 -2.604 1.00 94.38 97 MET A N 1
ATOM 749 C CA . MET A 1 97 ? 2.275 6.724 -2.591 1.00 94.38 97 MET A CA 1
ATOM 750 C C . MET A 1 97 ? 2.713 5.715 -3.658 1.00 94.38 97 MET A C 1
ATOM 752 O O . MET A 1 97 ? 3.617 6.014 -4.431 1.00 94.38 97 MET A O 1
ATOM 756 N N . PHE A 1 98 ? 2.041 4.568 -3.766 1.00 93.44 98 PHE A N 1
ATOM 757 C CA . PHE A 1 98 ? 2.328 3.574 -4.801 1.00 93.44 98 PHE A CA 1
ATOM 758 C C . PHE A 1 98 ? 2.228 4.162 -6.214 1.00 93.44 98 PHE A C 1
ATOM 760 O O . PHE A 1 98 ? 3.147 3.992 -7.020 1.00 93.44 98 PHE A O 1
ATOM 767 N N . VAL A 1 99 ? 1.152 4.897 -6.510 1.00 91.38 99 VAL A N 1
ATOM 768 C CA . VAL A 1 99 ? 0.966 5.563 -7.809 1.00 91.38 99 VAL A CA 1
ATOM 769 C C . VAL A 1 99 ? 2.068 6.593 -8.058 1.00 91.38 99 VAL A C 1
ATOM 771 O O . VAL A 1 99 ? 2.652 6.614 -9.139 1.00 91.38 99 VAL A O 1
ATOM 774 N N . PHE A 1 100 ? 2.396 7.405 -7.052 1.00 92.00 100 PHE A N 1
ATOM 775 C CA . PHE A 1 100 ? 3.429 8.433 -7.151 1.00 92.00 100 PHE A CA 1
ATOM 776 C C . PHE A 1 100 ? 4.816 7.844 -7.436 1.00 92.00 100 PHE A C 1
ATOM 778 O O . PHE A 1 100 ? 5.491 8.283 -8.362 1.00 92.00 100 PHE A O 1
ATOM 785 N N . PHE A 1 101 ? 5.228 6.813 -6.695 1.00 89.06 101 PHE A N 1
ATOM 786 C CA . PHE A 1 101 ? 6.513 6.144 -6.912 1.00 89.06 101 PHE A CA 1
ATOM 787 C C . PHE A 1 101 ? 6.582 5.435 -8.265 1.00 89.06 101 PHE A C 1
ATOM 789 O O . PHE A 1 101 ? 7.617 5.489 -8.925 1.00 89.06 101 PHE A O 1
ATOM 796 N N . SER A 1 102 ? 5.479 4.828 -8.706 1.00 86.38 102 SER A N 1
ATOM 797 C CA . SER A 1 102 ? 5.397 4.234 -10.045 1.00 86.38 102 SER A CA 1
ATOM 798 C C . SER A 1 102 ? 5.575 5.303 -11.132 1.00 86.38 102 SER A C 1
ATOM 800 O O . SER A 1 102 ? 6.371 5.130 -12.049 1.00 86.38 102 SER A O 1
ATOM 802 N N . ALA A 1 103 ? 4.913 6.455 -10.984 1.00 86.25 103 ALA A N 1
ATOM 803 C CA . ALA A 1 103 ? 5.035 7.570 -11.920 1.00 86.25 103 ALA A CA 1
ATOM 804 C C . ALA A 1 103 ? 6.441 8.196 -11.931 1.00 86.25 103 ALA A C 1
ATOM 806 O O . ALA A 1 103 ? 6.950 8.522 -12.998 1.00 86.25 103 ALA A O 1
ATOM 807 N N . ILE A 1 104 ? 7.101 8.337 -10.772 1.00 86.12 104 ILE A N 1
ATOM 808 C CA . ILE A 1 104 ? 8.503 8.789 -10.725 1.00 86.12 104 ILE A CA 1
ATOM 809 C C . ILE A 1 104 ? 9.415 7.795 -11.440 1.00 86.12 104 ILE A C 1
ATOM 811 O O . ILE A 1 104 ? 10.330 8.228 -12.134 1.00 86.12 104 ILE A O 1
ATOM 815 N N . GLY A 1 105 ? 9.188 6.490 -11.269 1.00 79.75 105 GLY A N 1
ATOM 816 C CA . GLY A 1 105 ? 9.968 5.464 -11.958 1.00 79.75 105 GLY A CA 1
ATOM 817 C C . GLY A 1 105 ? 9.945 5.650 -13.476 1.00 79.75 105 GLY A C 1
ATOM 818 O O . GLY A 1 105 ? 11.005 5.629 -14.088 1.00 79.75 105 GLY A O 1
ATOM 819 N N . TRP A 1 106 ? 8.777 5.962 -14.050 1.00 75.56 106 TRP A N 1
ATOM 820 C CA . TRP A 1 106 ? 8.637 6.308 -15.472 1.00 75.56 106 TRP A CA 1
ATOM 821 C C . TRP A 1 106 ? 9.344 7.596 -15.888 1.00 75.56 106 TRP A C 1
ATOM 823 O O . TRP A 1 106 ? 9.878 7.674 -16.984 1.00 75.56 106 TRP A O 1
ATOM 833 N N . LEU A 1 107 ? 9.321 8.627 -15.041 1.00 74.69 107 LEU A N 1
ATOM 834 C CA . LEU A 1 107 ? 9.913 9.934 -15.353 1.00 74.69 107 LEU A CA 1
ATOM 835 C C . LEU A 1 107 ? 11.441 9.966 -15.207 1.00 74.69 107 LEU A C 1
ATOM 837 O O . LEU A 1 107 ? 12.047 11.009 -15.447 1.00 74.69 107 LEU A O 1
ATOM 841 N N . ARG A 1 108 ? 12.051 8.880 -14.719 1.00 65.75 108 ARG A N 1
ATOM 842 C CA . ARG A 1 108 ? 13.498 8.781 -14.501 1.00 65.75 108 ARG A CA 1
ATOM 843 C C . ARG A 1 108 ? 14.265 8.198 -15.693 1.00 65.75 108 ARG A C 1
ATOM 845 O O . ARG A 1 108 ? 15.489 8.115 -15.586 1.00 65.75 108 ARG A O 1
ATOM 852 N N . GLU A 1 109 ? 13.568 7.816 -16.765 1.00 53.50 109 GLU A N 1
ATOM 853 C CA . GLU A 1 109 ? 14.130 7.667 -18.121 1.00 53.50 109 GLU A CA 1
ATOM 854 C C . GLU A 1 109 ? 14.443 9.032 -18.750 1.00 53.50 109 GLU A C 1
ATOM 856 O O . GLU A 1 109 ? 15.491 9.132 -19.429 1.00 53.50 109 GLU A O 1
#

Radius of gyration: 17.39 Å; Cα contacts (8 Å, |Δi|>4): 126; chains: 1; bounding box: 34×21×60 Å

Sequence (109 aa):
MAKSLEKLDIKNGWNGFALTLTIYIPLSIISFLNESVNGCFMRDCEYPSYYLLPRVLAVLSALILLIVAGESRGKPETHERGYAWGILSGTIIGFAMFVFFSAIGWLRE

Secondary structure (DSSP, 8-state):
-HHHHHHHHHHHHHHHHHHHHHHHHHHHHHHHHHHHHH--SSS-----GGGGHHHHHHHHHHHHHHHHHHHHHT-GGGT-HHHHHHHHHHHHHHHHHHHHHHHHHHHT-

pLDDT: mean 82.94, std 11.36, range [53.5, 94.75]

Nearest PDB structures (foldseek):
  8fih-assembly1_C  TM=5.181E-01  e=5.172E-01  synthetic construct
  5aqq-assembly3_D  TM=5.222E-01  e=4.247E+00  Homo sapiens

Foldseek 3Di:
DVVVLVVVLQVLLQVLLVVLCVQLVVLLVVLLVLLLVQNDDDDPGDDDPCNCVSVVSLVV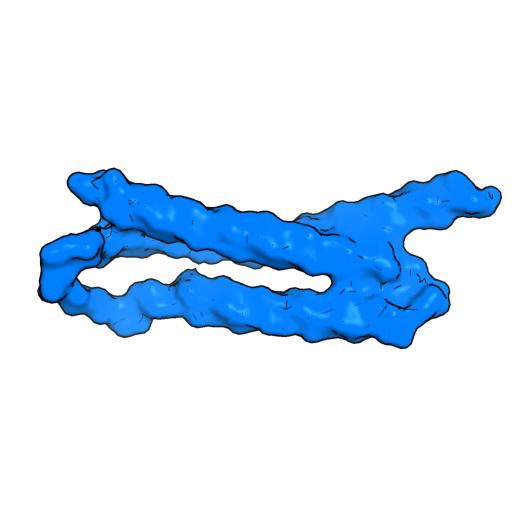SLVVLLVVLVVLVVCPPPSSPSNSNSSVVNNVVSSVSSVVSNVVSNVND